Protein AF-A0A7L2IN18-F1 (afdb_monomer_lite)

pLDDT: mean 90.29, std 9.41, range [54.62, 97.56]

Structure (mmCIF, N/CA/C/O backbone):
data_AF-A0A7L2IN18-F1
#
_entry.id   AF-A0A7L2IN18-F1
#
loop_
_atom_site.group_PDB
_atom_site.id
_atom_site.type_symbol
_atom_site.label_atom_id
_atom_site.label_alt_id
_atom_site.label_comp_id
_atom_site.label_asym_id
_atom_site.label_entity_id
_atom_site.label_seq_id
_atom_site.pdbx_PDB_ins_code
_atom_site.Cartn_x
_atom_site.Cartn_y
_atom_site.Cartn_z
_atom_site.occupancy
_atom_site.B_iso_or_equiv
_atom_site.auth_seq_id
_atom_site.auth_comp_id
_atom_site.auth_asym_id
_atom_site.auth_atom_id
_atom_site.pdbx_PDB_model_num
ATOM 1 N N . LEU A 1 1 ? -22.627 -3.894 15.722 1.00 82.69 1 LEU A N 1
ATOM 2 C CA . LEU A 1 1 ? -21.963 -2.582 15.576 1.00 82.69 1 LEU A CA 1
ATOM 3 C C . LEU A 1 1 ? -21.043 -2.279 16.757 1.00 82.69 1 LEU A C 1
ATOM 5 O O . LEU A 1 1 ? -19.854 -2.133 16.535 1.00 82.69 1 LEU A O 1
ATOM 9 N N . GLU A 1 2 ? -21.523 -2.276 18.004 1.00 92.56 2 GLU A N 1
ATOM 10 C CA . GLU A 1 2 ? -20.636 -2.068 19.171 1.00 92.56 2 GLU A CA 1
ATOM 11 C C . GLU A 1 2 ? -19.627 -3.202 19.393 1.00 92.56 2 GLU A C 1
ATOM 13 O O . GLU A 1 2 ? -18.457 -2.952 19.662 1.00 92.56 2 GLU A O 1
ATOM 18 N N . PHE A 1 3 ? -20.052 -4.453 19.198 1.00 93.88 3 PHE A N 1
ATOM 19 C CA . PHE A 1 3 ? -19.149 -5.604 19.257 1.00 93.88 3 PHE A CA 1
ATOM 20 C C . PHE A 1 3 ? -18.044 -5.529 18.192 1.00 93.88 3 PHE A C 1
ATOM 22 O O . PHE A 1 3 ? -16.869 -5.646 18.516 1.00 93.88 3 PHE A O 1
ATOM 29 N N . SER A 1 4 ? -18.407 -5.255 16.933 1.00 94.50 4 SER A N 1
ATOM 30 C CA . SER A 1 4 ? -17.435 -5.070 15.848 1.00 94.50 4 SER A CA 1
ATOM 31 C C . SER A 1 4 ? -16.501 -3.891 16.122 1.00 94.50 4 SER A C 1
ATOM 33 O O . SER A 1 4 ? -15.308 -4.002 15.880 1.00 94.50 4 SER A O 1
ATOM 35 N N . ARG A 1 5 ? -17.012 -2.795 16.700 1.00 95.44 5 ARG A N 1
ATOM 36 C CA . ARG A 1 5 ? -16.190 -1.652 17.116 1.00 95.44 5 ARG A CA 1
ATOM 37 C C . ARG A 1 5 ? -15.148 -2.054 18.159 1.00 95.44 5 ARG A C 1
ATOM 39 O O . ARG A 1 5 ? -13.989 -1.683 18.031 1.00 95.44 5 ARG A O 1
ATOM 46 N N . ALA A 1 6 ? -15.542 -2.833 19.166 1.00 96.62 6 ALA A N 1
ATOM 47 C CA . ALA A 1 6 ? -14.618 -3.329 20.183 1.00 96.62 6 ALA A CA 1
ATOM 48 C C . ALA A 1 6 ? -13.543 -4.259 19.591 1.00 96.62 6 ALA A C 1
ATOM 50 O O . ALA A 1 6 ? -12.382 -4.161 19.972 1.00 96.62 6 ALA A O 1
ATOM 51 N N . LEU A 1 7 ? -13.898 -5.115 18.626 1.00 96.31 7 LEU A N 1
ATOM 52 C CA . LEU A 1 7 ? -12.916 -5.948 17.922 1.00 96.31 7 LEU A CA 1
ATOM 53 C C . LEU A 1 7 ? -11.919 -5.107 17.115 1.00 96.31 7 LEU A C 1
ATOM 55 O O . LEU A 1 7 ? -10.722 -5.363 17.184 1.00 96.31 7 LEU A O 1
ATOM 59 N N . 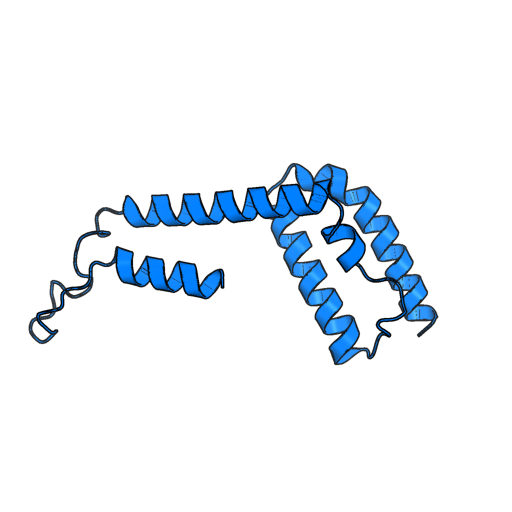VAL A 1 8 ? -12.387 -4.076 16.406 1.00 96.75 8 VAL A N 1
ATOM 60 C CA . VAL A 1 8 ? -11.503 -3.161 15.664 1.00 96.75 8 VAL A CA 1
ATOM 61 C C . VAL A 1 8 ? -10.573 -2.396 16.607 1.00 96.75 8 VAL A C 1
ATOM 63 O O . VAL A 1 8 ? -9.401 -2.234 16.294 1.00 96.75 8 VAL A O 1
ATOM 66 N N . MET A 1 9 ? -11.040 -1.998 17.793 1.00 96.50 9 MET A N 1
ATOM 67 C CA . MET A 1 9 ? -10.170 -1.398 18.813 1.00 96.50 9 MET A CA 1
ATOM 68 C C . MET A 1 9 ? -9.026 -2.331 19.237 1.00 96.50 9 MET A C 1
ATOM 70 O O . MET A 1 9 ? -7.889 -1.882 19.334 1.00 96.50 9 MET A O 1
ATOM 74 N N . LEU A 1 10 ? -9.294 -3.629 19.418 1.00 97.56 10 LEU A N 1
ATOM 75 C CA . LEU A 1 10 ? -8.244 -4.610 19.728 1.00 97.56 10 LEU A CA 1
ATOM 76 C C . LEU A 1 10 ? -7.247 -4.771 18.572 1.00 97.56 10 LEU A C 1
ATOM 78 O O . LEU A 1 10 ? -6.047 -4.910 18.803 1.00 97.56 10 LEU A O 1
ATOM 82 N N . ILE A 1 11 ? -7.733 -4.736 17.328 1.00 96.88 11 ILE A N 1
ATOM 83 C CA . ILE A 1 11 ? -6.874 -4.768 16.138 1.00 96.88 11 ILE A CA 1
ATOM 84 C C . ILE A 1 1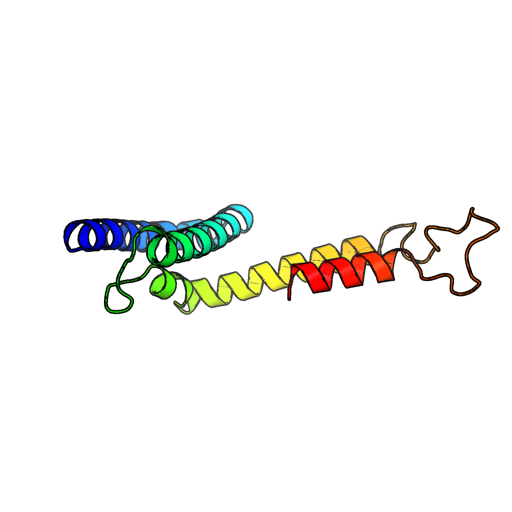1 ? -5.982 -3.523 16.102 1.00 96.88 11 ILE A C 1
ATOM 86 O O . ILE A 1 11 ? -4.781 -3.656 15.899 1.00 96.88 11 ILE A O 1
ATOM 90 N N . LEU A 1 12 ? -6.531 -2.334 16.359 1.00 96.81 12 LEU A N 1
ATOM 91 C CA . LEU A 1 12 ? -5.770 -1.083 16.411 1.00 96.81 12 LEU A CA 1
ATOM 92 C C . LEU A 1 12 ? -4.651 -1.130 17.457 1.00 96.81 12 LEU A C 1
ATOM 94 O O . LEU A 1 12 ? -3.516 -0.774 17.150 1.00 96.81 12 LEU A O 1
ATOM 98 N N . GLU A 1 13 ? -4.947 -1.613 18.665 1.00 97.00 13 GLU A N 1
ATOM 99 C CA . GLU A 1 13 ? -3.940 -1.794 19.719 1.00 97.00 13 GLU A CA 1
ATOM 100 C C . GLU A 1 13 ? -2.833 -2.761 19.283 1.00 97.00 13 GLU A C 1
ATOM 102 O O . GLU A 1 13 ? -1.646 -2.498 19.490 1.00 97.00 13 GLU A O 1
ATOM 107 N N . LYS A 1 14 ? -3.214 -3.868 18.637 1.00 97.00 14 LYS A N 1
ATOM 108 C CA . LYS A 1 14 ? -2.266 -4.866 18.144 1.00 97.00 14 LYS A CA 1
ATOM 109 C C . LYS A 1 14 ? -1.386 -4.314 17.019 1.00 97.00 14 LYS A C 1
ATOM 111 O O . LYS A 1 14 ? -0.169 -4.474 17.076 1.00 97.00 14 LYS A O 1
ATOM 116 N N . LEU A 1 15 ? -1.977 -3.622 16.046 1.00 96.62 15 LEU A N 1
ATOM 117 C CA . LEU A 1 15 ? -1.258 -2.978 14.945 1.00 96.62 15 LEU A CA 1
ATOM 118 C C . LEU A 1 15 ? -0.270 -1.927 15.458 1.00 96.62 15 LEU A C 1
ATOM 120 O O . LEU A 1 15 ? 0.885 -1.926 15.040 1.00 96.62 15 LEU A O 1
ATOM 124 N N . ALA A 1 16 ? -0.691 -1.079 16.400 1.00 95.19 16 ALA A N 1
ATOM 125 C CA . ALA A 1 16 ? 0.172 -0.061 16.993 1.00 95.19 16 ALA A CA 1
ATOM 126 C C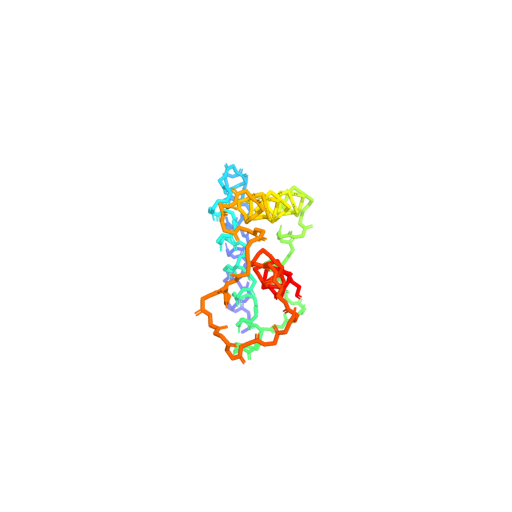 . ALA A 1 16 ? 1.390 -0.669 17.712 1.00 95.19 16 ALA A C 1
ATOM 128 O O . ALA A 1 16 ? 2.482 -0.104 17.669 1.00 95.19 16 ALA A O 1
ATOM 129 N N . ALA A 1 17 ? 1.223 -1.833 18.350 1.00 95.88 17 ALA A N 1
ATOM 130 C CA . ALA A 1 17 ? 2.319 -2.546 19.002 1.00 95.88 17 ALA A CA 1
ATOM 131 C C . ALA A 1 17 ? 3.278 -3.220 18.004 1.00 95.88 17 ALA A C 1
ATOM 133 O O . ALA A 1 17 ? 4.486 -3.249 18.243 1.00 95.88 17 ALA A O 1
ATOM 134 N N . ASP A 1 18 ? 2.756 -3.756 16.899 1.00 95.06 18 ASP A N 1
ATOM 135 C CA . ASP A 1 18 ? 3.539 -4.558 15.953 1.00 95.06 18 ASP A CA 1
ATOM 136 C C . ASP A 1 18 ? 4.266 -3.705 14.901 1.00 95.06 18 ASP A C 1
ATOM 138 O O . ASP A 1 18 ? 5.381 -4.046 14.495 1.00 95.06 18 ASP A O 1
ATOM 142 N N . ILE A 1 19 ? 3.683 -2.575 14.479 1.00 94.94 19 ILE A N 1
ATOM 143 C CA . ILE A 1 19 ? 4.239 -1.729 13.412 1.00 94.94 19 ILE A CA 1
ATOM 144 C C . ILE A 1 19 ? 5.691 -1.332 13.637 1.00 94.94 19 ILE A C 1
ATOM 146 O O . ILE A 1 19 ? 6.471 -1.528 12.706 1.00 94.94 19 ILE A O 1
ATOM 150 N N . PRO A 1 20 ? 6.114 -0.847 14.820 1.00 94.44 20 PRO A N 1
ATOM 151 C CA . PRO A 1 20 ? 7.507 -0.473 15.037 1.00 94.44 20 PRO A CA 1
ATOM 152 C C . PRO A 1 20 ? 8.498 -1.581 14.658 1.00 94.44 20 PRO A C 1
ATOM 154 O O . PRO A 1 20 ? 9.569 -1.280 14.144 1.00 94.44 20 PRO A O 1
ATOM 157 N N . CYS A 1 21 ? 8.138 -2.854 14.853 1.00 94.31 21 CYS A N 1
ATOM 158 C CA . CYS A 1 21 ? 8.959 -3.993 14.449 1.00 94.31 21 CYS A CA 1
ATOM 159 C C . CYS A 1 21 ? 8.831 -4.315 12.953 1.00 94.31 21 CYS A C 1
ATOM 161 O O . CYS A 1 21 ? 9.824 -4.662 12.315 1.00 94.31 21 CYS A O 1
ATOM 163 N N . LEU A 1 22 ? 7.632 -4.184 12.385 1.00 94.81 22 LEU A N 1
ATOM 164 C CA . LEU A 1 22 ? 7.366 -4.481 10.975 1.00 94.81 22 LEU A CA 1
ATOM 165 C C . LEU A 1 22 ? 8.009 -3.471 10.021 1.00 94.81 22 LEU A C 1
ATOM 167 O O . LEU A 1 22 ? 8.369 -3.842 8.910 1.00 94.81 22 LEU A O 1
ATOM 171 N N . LEU A 1 23 ? 8.250 -2.227 10.455 1.00 93.94 23 LEU A N 1
ATOM 172 C CA . LEU A 1 23 ? 8.922 -1.214 9.629 1.00 93.94 23 LEU A CA 1
ATOM 173 C C . LEU A 1 23 ? 10.324 -1.652 9.156 1.00 93.94 23 LEU A C 1
ATOM 175 O O . LEU A 1 23 ? 10.835 -1.089 8.188 1.00 93.94 23 LEU A O 1
ATOM 179 N N . TYR A 1 24 ? 10.957 -2.643 9.788 1.00 93.69 24 TYR A N 1
ATOM 180 C CA . TYR A 1 24 ?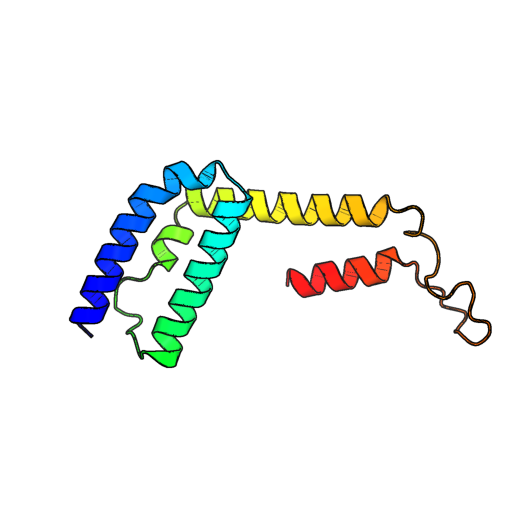 12.290 -3.125 9.409 1.00 93.69 24 TYR A CA 1
ATOM 181 C C . TYR A 1 24 ? 12.294 -4.227 8.338 1.00 93.69 24 TYR A C 1
ATOM 183 O O . TYR A 1 24 ? 13.356 -4.508 7.785 1.00 93.69 24 TYR A O 1
ATOM 191 N N . ASP A 1 25 ? 11.142 -4.816 8.012 1.00 96.44 25 ASP A N 1
ATOM 192 C CA . ASP A 1 25 ? 11.011 -5.862 6.995 1.00 96.44 25 ASP A CA 1
ATOM 193 C C . ASP A 1 25 ? 10.083 -5.384 5.875 1.00 96.44 25 ASP A C 1
ATOM 195 O O . ASP A 1 25 ? 8.870 -5.295 6.051 1.00 96.44 25 ASP A O 1
ATOM 199 N N . ASP A 1 26 ? 10.660 -5.078 4.709 1.00 96.12 26 ASP A N 1
ATOM 200 C CA . ASP A 1 26 ? 9.909 -4.545 3.567 1.00 96.12 26 ASP A CA 1
ATOM 201 C C . ASP A 1 26 ? 8.789 -5.494 3.106 1.00 96.12 26 ASP A C 1
ATOM 203 O O . ASP A 1 26 ? 7.721 -5.034 2.713 1.00 96.12 26 ASP A O 1
ATOM 207 N N . THR A 1 27 ? 9.014 -6.812 3.158 1.00 95.00 27 THR A N 1
ATOM 208 C CA . THR A 1 27 ? 8.051 -7.797 2.638 1.00 95.00 27 THR A CA 1
ATOM 209 C C . THR A 1 27 ? 6.874 -7.934 3.592 1.00 95.00 27 THR A C 1
ATOM 211 O O . THR A 1 27 ? 5.720 -7.853 3.173 1.00 95.00 27 THR A O 1
ATOM 214 N N . LEU A 1 28 ? 7.156 -8.090 4.889 1.00 96.38 28 LEU A N 1
ATOM 215 C CA . LEU A 1 28 ? 6.108 -8.159 5.907 1.00 96.38 28 LEU A CA 1
ATOM 216 C C . LEU A 1 28 ? 5.326 -6.849 6.005 1.00 96.38 28 LEU A C 1
ATOM 218 O O . LEU A 1 28 ? 4.109 -6.881 6.175 1.00 96.38 28 LEU A O 1
ATOM 222 N N . PHE A 1 29 ? 6.003 -5.707 5.872 1.00 97.06 29 PHE A N 1
ATOM 223 C CA . PHE A 1 29 ? 5.352 -4.405 5.881 1.00 97.06 29 PHE A CA 1
ATOM 224 C C . PHE A 1 29 ? 4.384 -4.236 4.703 1.00 97.06 29 PHE A C 1
ATOM 226 O O . PHE A 1 29 ? 3.245 -3.832 4.918 1.00 97.06 29 PHE A O 1
ATOM 233 N N . CYS A 1 30 ? 4.789 -4.594 3.480 1.00 96.62 30 CYS A N 1
ATOM 234 C CA . CYS A 1 30 ? 3.889 -4.554 2.323 1.00 96.62 30 CYS A CA 1
ATOM 235 C C . CYS A 1 30 ? 2.676 -5.469 2.501 1.00 96.62 30 CYS A C 1
ATOM 237 O O . CYS A 1 30 ? 1.552 -5.026 2.293 1.00 96.62 30 CYS A O 1
ATOM 239 N N . HIS A 1 31 ? 2.883 -6.705 2.966 1.00 96.75 31 HIS A N 1
ATOM 240 C CA . HIS A 1 31 ? 1.767 -7.605 3.252 1.00 96.75 31 HIS A CA 1
ATOM 241 C C . HIS A 1 31 ? 0.812 -7.033 4.301 1.00 96.75 31 HIS A C 1
ATOM 243 O O . HIS A 1 31 ? -0.398 -7.141 4.141 1.00 96.75 31 HIS A O 1
ATOM 249 N N . LEU A 1 32 ? 1.328 -6.388 5.352 1.00 96.25 32 LEU A N 1
ATOM 250 C CA . LEU A 1 32 ? 0.483 -5.721 6.339 1.00 96.25 32 LEU A CA 1
ATOM 251 C C . LEU A 1 32 ? -0.373 -4.622 5.699 1.00 96.25 32 LEU A C 1
ATOM 253 O O . LEU A 1 32 ? -1.567 -4.548 5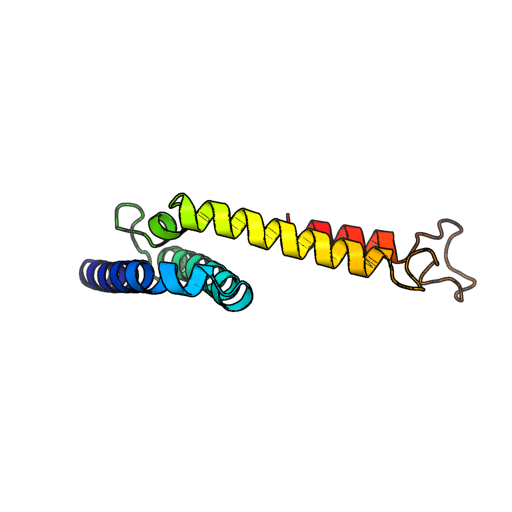.974 1.00 96.25 32 LEU A O 1
ATOM 257 N N . VAL A 1 33 ? 0.237 -3.762 4.879 1.00 97.12 33 VAL A N 1
ATOM 258 C CA . VAL A 1 33 ? -0.469 -2.677 4.186 1.00 97.12 33 VAL A CA 1
ATOM 259 C C . VAL A 1 33 ? -1.598 -3.245 3.327 1.00 97.12 33 VAL A C 1
ATOM 261 O O . VAL A 1 33 ? -2.738 -2.803 3.473 1.00 97.12 33 VAL A O 1
ATOM 264 N N . ASP A 1 34 ? -1.310 -4.254 2.502 1.00 96.62 34 ASP A N 1
ATOM 265 C CA . ASP A 1 34 ? -2.308 -4.912 1.653 1.00 96.62 34 ASP A CA 1
ATOM 266 C C . ASP A 1 34 ? -3.459 -5.486 2.486 1.00 96.62 34 ASP A C 1
ATOM 268 O O . ASP A 1 34 ? -4.627 -5.183 2.233 1.00 96.62 34 ASP A O 1
ATOM 272 N N . GLU A 1 35 ? -3.143 -6.262 3.523 1.00 97.38 35 GLU A N 1
ATOM 273 C CA . GLU A 1 35 ? -4.146 -6.889 4.384 1.00 97.38 35 GLU A CA 1
ATOM 274 C C . GLU A 1 35 ? -5.008 -5.854 5.115 1.00 97.38 35 GLU A C 1
ATOM 276 O O . GLU A 1 35 ? -6.221 -6.030 5.204 1.00 97.38 35 GLU A O 1
ATOM 281 N N . VAL A 1 36 ? -4.437 -4.739 5.586 1.00 96.88 36 VAL A N 1
ATOM 282 C CA . VAL A 1 36 ? -5.209 -3.664 6.234 1.00 96.88 36 VAL A CA 1
ATOM 283 C C . VAL A 1 36 ? -6.147 -2.976 5.238 1.00 96.88 36 VAL A C 1
ATOM 285 O O . VAL A 1 36 ? -7.307 -2.727 5.571 1.00 96.88 36 VAL A O 1
ATOM 288 N N . LEU A 1 37 ? -5.690 -2.699 4.013 1.00 96.94 37 LEU A N 1
ATOM 289 C CA . LEU A 1 37 ? -6.526 -2.092 2.970 1.00 96.94 37 LEU A CA 1
ATOM 290 C C . LEU A 1 37 ? -7.668 -3.028 2.542 1.00 96.94 37 LEU A C 1
ATOM 292 O O . LEU A 1 37 ? -8.812 -2.587 2.379 1.00 96.94 37 LEU A O 1
ATOM 296 N N . LEU A 1 38 ? -7.376 -4.323 2.382 1.00 97.19 38 LEU A N 1
ATOM 297 C CA . LEU A 1 38 ? -8.366 -5.348 2.049 1.00 97.19 38 LEU A CA 1
ATOM 298 C C . LEU A 1 38 ? -9.379 -5.533 3.181 1.00 97.19 38 LEU A C 1
ATOM 300 O O . LEU A 1 38 ? -10.585 -5.527 2.916 1.00 97.19 38 LEU A O 1
ATOM 304 N N . PHE A 1 39 ? -8.898 -5.628 4.422 1.00 96.69 39 PHE A N 1
ATOM 305 C CA . PHE A 1 39 ? -9.722 -5.742 5.621 1.00 96.69 39 PHE A CA 1
ATOM 306 C C . PHE A 1 39 ? -10.669 -4.553 5.762 1.00 96.69 39 PHE A C 1
ATOM 308 O O . PHE A 1 39 ? -11.869 -4.753 5.931 1.00 96.69 39 PHE A O 1
ATOM 315 N N . GLU A 1 40 ? -10.172 -3.317 5.645 1.00 95.38 40 GLU A N 1
ATOM 316 C CA . GLU A 1 40 ? -11.016 -2.120 5.730 1.00 95.38 40 GLU A CA 1
ATOM 317 C C . GLU A 1 40 ? -12.094 -2.141 4.642 1.00 95.38 40 GLU A C 1
ATOM 319 O O . GLU A 1 40 ? -13.278 -1.946 4.929 1.00 95.38 40 GLU A O 1
ATOM 324 N N . ARG A 1 41 ? -11.723 -2.458 3.394 1.00 95.69 41 ARG A N 1
ATOM 325 C CA . ARG A 1 41 ? -12.686 -2.563 2.292 1.00 95.69 41 ARG A CA 1
ATOM 326 C C . ARG A 1 41 ? -13.782 -3.585 2.593 1.00 95.69 41 ARG A C 1
ATOM 328 O O . ARG A 1 41 ? -14.958 -3.278 2.393 1.00 95.69 41 ARG A O 1
ATOM 335 N N . GLU A 1 42 ? -13.430 -4.783 3.052 1.00 96.88 42 GLU A N 1
ATOM 336 C CA . GLU A 1 42 ? -14.394 -5.833 3.406 1.00 96.88 42 GLU A CA 1
ATOM 337 C C . GLU A 1 42 ? -15.270 -5.426 4.601 1.00 96.88 42 GLU A C 1
ATOM 339 O O . GLU A 1 42 ? -16.495 -5.571 4.561 1.00 96.88 42 GLU A O 1
ATOM 344 N N . LEU A 1 43 ? -14.669 -4.821 5.626 1.00 95.75 43 LEU A N 1
ATOM 345 C CA . LEU A 1 43 ? -15.348 -4.370 6.835 1.00 95.75 43 LEU A CA 1
ATOM 346 C C . LEU A 1 43 ? -16.479 -3.374 6.523 1.00 95.75 43 LEU A C 1
ATOM 348 O O . LEU A 1 43 ? -17.587 -3.506 7.053 1.00 95.75 43 LEU A O 1
ATOM 352 N N . TYR A 1 44 ? -16.249 -2.414 5.623 1.00 95.19 44 TYR A N 1
ATOM 353 C CA . TYR A 1 44 ? -17.303 -1.489 5.193 1.00 95.19 44 TYR A CA 1
ATOM 354 C C . TYR A 1 44 ? -18.280 -2.119 4.199 1.00 95.19 44 TYR A C 1
ATOM 356 O O . TYR A 1 44 ? -19.493 -1.987 4.367 1.00 95.19 44 TYR A O 1
ATOM 364 N N . SER A 1 45 ? -17.773 -2.787 3.159 1.00 95.31 45 SER A N 1
ATOM 365 C CA . SER A 1 45 ? -18.601 -3.220 2.023 1.00 95.31 45 SER A CA 1
ATOM 366 C C . SER A 1 45 ? -19.457 -4.452 2.311 1.00 95.31 45 SER A C 1
ATOM 368 O O . SER A 1 45 ? -20.585 -4.531 1.828 1.00 95.31 45 SER A O 1
ATOM 370 N N . VAL A 1 46 ? -18.949 -5.395 3.106 1.00 95.81 46 VAL A N 1
ATOM 371 C CA . VAL A 1 46 ? -19.623 -6.666 3.410 1.00 95.81 46 VAL A CA 1
ATOM 372 C C . VAL A 1 46 ? -20.308 -6.609 4.771 1.00 95.81 46 VAL A C 1
ATOM 374 O O . VAL A 1 46 ? -21.429 -7.095 4.924 1.00 95.81 46 VAL A O 1
ATOM 377 N N . HIS A 1 47 ? -19.660 -5.995 5.764 1.00 93.62 47 HIS A N 1
ATOM 378 C CA . HIS A 1 47 ? -20.139 -6.020 7.149 1.00 93.62 47 HIS A CA 1
ATOM 379 C C . HIS A 1 47 ? -20.865 -4.745 7.596 1.00 93.62 47 HIS A C 1
ATOM 381 O O . HIS A 1 47 ? -21.363 -4.697 8.724 1.00 93.62 47 HIS A O 1
ATOM 387 N N . GLY A 1 48 ? -20.972 -3.732 6.727 1.00 92.88 48 GLY A N 1
ATOM 388 C CA . GLY A 1 48 ? -21.731 -2.510 7.002 1.00 92.88 48 GLY A CA 1
ATOM 389 C C . GLY A 1 48 ? -21.198 -1.726 8.202 1.00 92.88 48 GLY A C 1
ATOM 390 O O . GLY A 1 48 ? -21.975 -1.123 8.947 1.00 92.88 48 GLY A O 1
ATOM 391 N N . TYR A 1 49 ? -19.884 -1.781 8.435 1.00 95.62 49 TYR A N 1
ATOM 392 C CA . TYR A 1 49 ? -19.243 -0.992 9.478 1.00 95.62 49 TYR A CA 1
ATOM 393 C C . TYR A 1 49 ? -19.425 0.508 9.206 1.00 95.62 49 TYR A C 1
ATOM 395 O O . TYR A 1 49 ? -19.567 0.937 8.062 1.00 95.62 49 TYR A O 1
ATOM 403 N N . LEU A 1 50 ? -19.495 1.319 10.260 1.00 93.62 50 LEU A N 1
ATOM 404 C CA . LEU A 1 50 ? -19.812 2.740 10.124 1.00 93.62 50 LEU A CA 1
ATOM 405 C C . LEU A 1 50 ? -18.533 3.556 9.969 1.00 93.62 50 LEU A C 1
ATOM 407 O O . LEU A 1 50 ? -17.616 3.414 10.769 1.00 93.62 50 LEU A O 1
ATOM 411 N N . SER A 1 51 ? -18.500 4.478 9.006 1.00 91.19 51 SER A N 1
ATOM 412 C CA . SER A 1 51 ? -17.361 5.388 8.794 1.00 91.19 51 SER A CA 1
ATOM 413 C C . SER A 1 51 ? -17.120 6.365 9.951 1.00 91.19 51 SER A C 1
ATOM 415 O O . SER A 1 51 ? -16.073 6.997 10.020 1.00 91.19 51 SER A O 1
ATOM 417 N N . SER A 1 52 ? -18.081 6.498 10.870 1.00 92.44 52 SER A N 1
ATOM 418 C CA . SER A 1 52 ? -17.931 7.264 12.109 1.00 92.44 52 SER A CA 1
ATOM 419 C C . SER A 1 52 ? -17.193 6.503 13.215 1.00 92.44 52 SER A C 1
ATOM 421 O O . SER A 1 52 ? -16.909 7.083 14.264 1.00 92.44 52 SER A O 1
ATOM 423 N N . PHE A 1 53 ? -16.922 5.208 13.032 1.00 94.25 53 PHE A N 1
ATOM 424 C CA . PHE A 1 53 ? -16.205 4.384 13.999 1.00 94.25 53 PHE A CA 1
ATOM 425 C C . PHE A 1 53 ? -14.695 4.358 13.716 1.00 94.25 53 PHE A C 1
ATOM 427 O O . PHE A 1 53 ? -14.270 4.709 12.617 1.00 94.25 53 PHE A O 1
ATOM 434 N N . PRO A 1 54 ? -13.868 3.953 14.702 1.00 93.75 54 PRO A N 1
ATOM 435 C CA . PRO A 1 54 ? -12.427 3.819 14.513 1.00 93.75 54 PRO A CA 1
ATOM 436 C C . PRO A 1 54 ? -12.091 2.889 13.347 1.00 93.75 54 PRO A C 1
ATOM 438 O O . PRO A 1 54 ? -12.747 1.860 13.176 1.00 93.75 54 PRO A O 1
ATOM 441 N N . SER A 1 55 ? -11.054 3.258 12.599 1.00 93.56 55 SER A N 1
ATOM 442 C CA . SER A 1 55 ? -10.594 2.605 11.373 1.00 93.56 55 SER A CA 1
ATOM 443 C C . SER A 1 55 ? -9.089 2.369 11.447 1.00 93.56 55 SER A C 1
ATOM 445 O O . SER A 1 55 ? -8.341 3.221 11.936 1.00 93.56 55 SER A O 1
ATOM 447 N N . CYS A 1 56 ? -8.642 1.238 10.908 1.00 94.25 56 CYS A N 1
ATOM 448 C CA . CYS A 1 56 ? -7.233 0.871 10.792 1.00 94.25 56 CYS A CA 1
ATOM 449 C C . CYS A 1 56 ? -6.465 1.799 9.840 1.00 94.25 56 CYS A C 1
ATOM 451 O O . CYS A 1 56 ? -5.243 1.890 9.936 1.00 94.25 56 CYS A O 1
ATOM 453 N N . MET A 1 57 ? -7.158 2.563 8.984 1.00 93.50 57 MET A N 1
ATOM 454 C CA . MET A 1 57 ? -6.531 3.546 8.093 1.00 93.50 57 MET A CA 1
ATOM 455 C C . MET A 1 57 ? -5.771 4.642 8.840 1.00 93.50 57 MET A C 1
ATOM 457 O O . MET A 1 57 ? -4.808 5.185 8.295 1.00 93.50 57 MET A O 1
ATOM 461 N N . HIS A 1 58 ? -6.168 4.963 10.079 1.00 90.94 58 HIS A N 1
ATOM 462 C CA . HIS A 1 58 ? -5.452 5.943 10.898 1.00 90.94 58 HIS A CA 1
ATOM 463 C C . HIS A 1 58 ? -3.992 5.531 11.092 1.00 90.94 58 HIS A C 1
ATOM 465 O O . HIS A 1 58 ? -3.096 6.351 10.937 1.00 90.94 58 HIS A O 1
ATOM 471 N N . ILE A 1 59 ? -3.767 4.247 11.365 1.00 93.00 59 ILE A N 1
ATOM 472 C CA . ILE A 1 59 ? -2.448 3.683 11.631 1.00 93.00 59 ILE A CA 1
ATOM 473 C C . ILE A 1 59 ? -1.540 3.786 10.396 1.00 93.00 59 ILE A C 1
ATOM 475 O O . ILE A 1 59 ? -0.396 4.221 10.501 1.00 93.00 59 ILE A O 1
ATOM 479 N N . LEU A 1 60 ? -2.059 3.453 9.207 1.00 94.12 60 LEU A N 1
ATOM 480 C CA . LEU A 1 60 ? -1.291 3.570 7.959 1.00 94.12 60 LEU A CA 1
ATOM 481 C C . LEU A 1 60 ? -0.979 5.024 7.581 1.00 94.12 60 LEU A C 1
ATOM 483 O O . LEU A 1 60 ? -0.026 5.279 6.846 1.00 94.12 60 LEU A O 1
ATOM 487 N N . SER A 1 61 ? -1.783 5.962 8.081 1.00 94.06 61 SER A N 1
ATOM 488 C CA . SER A 1 61 ? -1.646 7.398 7.832 1.00 94.06 61 SER A CA 1
ATOM 489 C C . SER A 1 61 ? -0.704 8.094 8.820 1.00 94.06 61 SER A C 1
ATOM 491 O O . SER A 1 61 ? -0.425 9.283 8.657 1.00 94.06 61 SER A O 1
ATOM 493 N N . GLU A 1 62 ? -0.209 7.390 9.842 1.00 94.81 62 GLU A N 1
ATOM 494 C CA . GLU A 1 62 ? 0.800 7.931 10.752 1.00 94.81 62 GLU A CA 1
ATOM 495 C C . GLU A 1 62 ? 2.109 8.196 10.006 1.00 94.81 62 GLU A C 1
ATOM 497 O O . GLU A 1 62 ? 2.515 7.424 9.139 1.00 94.81 62 GLU A O 1
ATOM 502 N N . GLU A 1 63 ? 2.794 9.286 10.356 1.00 95.25 63 GLU A N 1
ATOM 503 C CA . GLU A 1 63 ? 3.939 9.795 9.593 1.00 95.25 63 GLU A CA 1
ATOM 504 C C . GLU A 1 63 ? 5.025 8.737 9.356 1.00 95.25 63 GLU A C 1
ATOM 506 O O . GLU A 1 63 ? 5.463 8.547 8.223 1.00 95.25 63 GLU A O 1
ATOM 511 N N . SER A 1 64 ? 5.438 8.011 10.397 1.00 93.31 64 SER A N 1
ATOM 512 C CA . SER A 1 64 ? 6.481 6.983 10.297 1.00 93.31 64 SER A CA 1
ATOM 513 C C . SER A 1 64 ? 6.072 5.830 9.378 1.00 93.31 64 SER A C 1
ATOM 515 O O . SER A 1 64 ? 6.869 5.392 8.546 1.00 93.31 64 SER A O 1
ATOM 517 N N . CYS A 1 65 ? 4.826 5.368 9.501 1.00 95.44 65 CYS A N 1
ATOM 518 C CA . CYS A 1 65 ? 4.269 4.295 8.692 1.00 95.44 65 CYS A CA 1
ATOM 519 C C . CYS A 1 65 ? 4.126 4.734 7.232 1.00 95.44 65 CYS A C 1
ATOM 521 O O . CYS A 1 65 ? 4.614 4.057 6.327 1.00 95.44 65 CYS A O 1
ATOM 523 N N . PHE A 1 66 ? 3.540 5.906 6.996 1.00 96.25 66 PHE A N 1
ATOM 524 C CA . PHE A 1 66 ? 3.297 6.413 5.654 1.00 96.25 66 PHE A CA 1
ATOM 525 C C . PHE A 1 66 ? 4.599 6.743 4.913 1.00 96.25 66 PHE A C 1
ATOM 527 O O . PHE A 1 66 ? 4.773 6.362 3.757 1.00 96.25 66 PHE A O 1
ATOM 534 N N . GLN A 1 67 ? 5.570 7.377 5.580 1.00 96.50 67 GLN A N 1
ATOM 535 C CA . GLN A 1 67 ? 6.891 7.627 4.990 1.00 96.50 67 GLN A CA 1
ATOM 536 C C . GLN A 1 67 ? 7.620 6.326 4.648 1.00 96.50 67 GLN A C 1
ATOM 538 O O . GLN A 1 67 ? 8.270 6.225 3.599 1.00 96.50 67 GLN A O 1
ATOM 543 N N . ARG A 1 68 ? 7.503 5.308 5.509 1.00 96.75 68 ARG A N 1
ATOM 544 C CA . ARG A 1 68 ? 8.073 3.993 5.225 1.00 96.75 68 ARG A CA 1
ATOM 545 C C . ARG A 1 68 ? 7.402 3.349 4.020 1.00 96.75 68 ARG A C 1
ATOM 547 O O . ARG A 1 68 ? 8.119 2.862 3.149 1.00 96.75 68 ARG A O 1
ATOM 554 N N . TRP A 1 69 ? 6.078 3.421 3.929 1.00 97.25 69 TRP A N 1
ATOM 555 C CA . TRP A 1 69 ? 5.326 2.916 2.786 1.00 97.25 69 TRP A CA 1
ATOM 556 C C . TRP A 1 69 ? 5.763 3.567 1.477 1.00 97.25 69 TRP A C 1
ATOM 558 O O . TRP A 1 69 ? 6.195 2.857 0.571 1.00 97.25 69 TRP A O 1
ATOM 568 N N . LEU A 1 70 ? 5.810 4.900 1.413 1.00 96.75 70 LEU A N 1
ATOM 569 C CA . LEU A 1 70 ? 6.314 5.621 0.237 1.00 96.75 70 LEU A CA 1
ATOM 570 C C . LEU A 1 70 ? 7.737 5.197 -0.149 1.00 96.75 70 LEU A C 1
ATOM 572 O O . LEU A 1 70 ? 8.068 5.074 -1.330 1.00 96.75 70 LEU A O 1
ATOM 576 N N . THR A 1 71 ? 8.592 4.975 0.850 1.00 96.94 71 THR A N 1
ATOM 577 C CA . THR A 1 71 ? 9.975 4.543 0.630 1.00 96.94 71 THR A CA 1
ATOM 578 C C . THR A 1 71 ? 10.036 3.147 0.013 1.00 96.94 71 THR A C 1
ATOM 580 O O . THR A 1 71 ? 10.805 2.934 -0.926 1.00 96.94 71 THR A O 1
ATOM 583 N N . VAL A 1 72 ? 9.245 2.203 0.527 1.00 96.94 72 VAL A N 1
ATOM 584 C CA . VAL A 1 72 ? 9.220 0.815 0.047 1.00 96.94 72 VAL A CA 1
ATOM 585 C C . VAL A 1 72 ? 8.608 0.729 -1.353 1.00 96.94 72 VAL A C 1
ATOM 587 O O . VAL A 1 72 ? 9.223 0.124 -2.229 1.00 96.94 72 VAL A O 1
ATOM 590 N N . GLU A 1 73 ? 7.496 1.422 -1.609 1.00 95.25 73 GLU A N 1
ATOM 591 C CA . GLU A 1 73 ? 6.878 1.505 -2.944 1.00 95.25 73 GLU A CA 1
ATOM 592 C C . GLU A 1 73 ? 7.867 2.018 -3.987 1.00 95.25 73 GLU A C 1
ATOM 594 O O . GLU A 1 73 ? 8.124 1.382 -5.012 1.00 95.25 73 GLU A O 1
ATOM 599 N N . LYS A 1 74 ? 8.519 3.149 -3.690 1.00 95.50 74 LYS A N 1
ATOM 600 C CA . LYS A 1 74 ? 9.522 3.725 -4.586 1.00 95.50 74 LYS A CA 1
ATOM 601 C C . LYS A 1 74 ? 10.690 2.768 -4.810 1.00 95.50 74 LYS A C 1
ATOM 603 O O . LYS A 1 74 ? 11.168 2.648 -5.937 1.00 95.50 74 LYS A O 1
ATOM 608 N N . LYS A 1 75 ? 11.166 2.10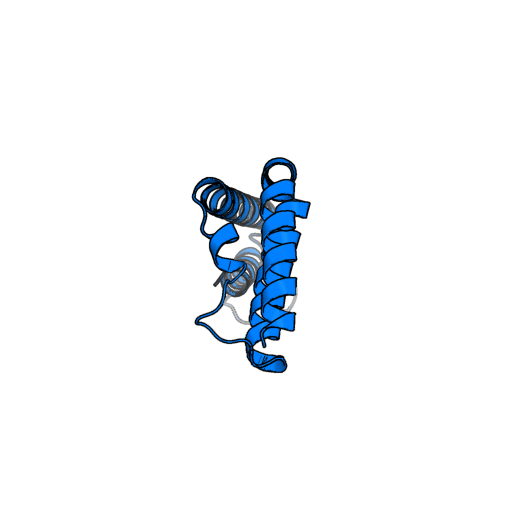0 -3.755 1.00 96.19 75 LYS A N 1
ATOM 609 C CA . LYS A 1 75 ? 12.252 1.119 -3.851 1.00 96.19 75 LYS A CA 1
ATOM 610 C C . LYS A 1 75 ? 11.871 -0.018 -4.799 1.00 96.19 75 LYS A C 1
ATOM 612 O O . LYS A 1 75 ? 12.654 -0.319 -5.697 1.00 96.19 75 LYS A O 1
ATOM 617 N N . PHE A 1 76 ? 10.697 -0.622 -4.635 1.00 93.94 76 PHE A N 1
ATOM 618 C CA . PHE A 1 76 ? 10.272 -1.744 -5.471 1.00 93.94 76 PHE A CA 1
ATOM 619 C C . PHE A 1 76 ? 9.979 -1.335 -6.912 1.00 93.94 76 PHE A C 1
ATOM 621 O O . PHE A 1 76 ? 10.401 -2.043 -7.828 1.00 93.94 76 PHE A O 1
ATOM 628 N N . ALA A 1 77 ? 9.362 -0.172 -7.131 1.00 92.75 77 ALA A N 1
ATOM 629 C CA . ALA A 1 77 ? 9.153 0.366 -8.472 1.00 92.75 77 ALA A CA 1
ATOM 630 C C . ALA A 1 77 ? 10.485 0.580 -9.213 1.00 92.75 77 ALA A C 1
ATOM 632 O O . ALA A 1 77 ? 10.637 0.138 -10.353 1.00 92.75 77 ALA A O 1
ATOM 633 N N . LEU A 1 78 ? 11.478 1.189 -8.552 1.00 94.50 78 LEU A N 1
ATOM 634 C CA . LEU A 1 78 ? 12.808 1.396 -9.133 1.00 94.50 78 LEU A CA 1
ATOM 635 C C . LEU A 1 78 ? 13.533 0.073 -9.394 1.00 94.50 78 LEU A C 1
ATOM 637 O O . LEU A 1 78 ? 14.052 -0.122 -10.485 1.00 94.50 78 LEU A O 1
ATOM 641 N N . GLN A 1 79 ? 13.514 -0.868 -8.447 1.00 94.88 79 GLN A N 1
ATOM 642 C CA . GLN A 1 79 ? 14.143 -2.182 -8.630 1.00 94.88 79 GLN A CA 1
ATOM 643 C C . GLN A 1 79 ? 13.527 -2.967 -9.796 1.00 94.88 79 GLN A C 1
ATOM 645 O O . GLN A 1 79 ? 14.250 -3.586 -10.577 1.00 94.88 79 GLN A O 1
ATOM 650 N N . LYS A 1 80 ? 12.196 -2.930 -9.940 1.00 92.38 80 LYS A N 1
ATOM 651 C CA . LYS A 1 80 ? 11.481 -3.534 -11.073 1.00 92.38 80 LYS A CA 1
ATOM 652 C C . LYS A 1 80 ? 11.874 -2.877 -12.393 1.00 92.38 80 LYS A C 1
ATOM 654 O O . LYS A 1 80 ? 12.160 -3.585 -13.356 1.00 92.38 80 LYS A O 1
ATOM 659 N N . MET A 1 81 ? 11.926 -1.547 -12.424 1.00 92.38 81 MET A N 1
ATOM 660 C CA . MET A 1 81 ? 12.342 -0.787 -13.600 1.00 92.38 81 MET A CA 1
ATOM 661 C C . MET A 1 81 ? 13.791 -1.107 -13.996 1.00 92.38 81 MET A C 1
ATOM 663 O O . MET A 1 81 ? 14.048 -1.415 -15.157 1.00 92.38 81 MET A O 1
ATOM 667 N N . ASP A 1 82 ? 14.724 -1.110 -13.043 1.00 93.56 82 ASP A N 1
ATOM 668 C CA . ASP A 1 82 ? 16.135 -1.427 -13.287 1.00 93.56 82 ASP A CA 1
ATOM 669 C C . ASP A 1 82 ? 16.300 -2.860 -13.807 1.00 93.56 82 ASP A C 1
ATOM 671 O O . ASP A 1 82 ? 17.009 -3.095 -14.788 1.00 93.56 82 ASP A O 1
ATOM 675 N N . SER A 1 83 ? 15.601 -3.826 -13.202 1.00 92.31 83 SER A N 1
ATOM 676 C CA . SER A 1 83 ? 15.604 -5.222 -13.653 1.00 92.31 83 SER A CA 1
ATOM 677 C C . SER A 1 83 ? 15.068 -5.374 -15.078 1.00 92.31 83 SER A C 1
ATOM 679 O O . SER A 1 83 ? 15.586 -6.182 -15.843 1.00 92.31 83 SER A O 1
ATOM 681 N N . MET A 1 84 ? 14.030 -4.621 -15.436 1.00 90.50 84 MET A N 1
ATOM 682 C CA . MET A 1 84 ? 13.437 -4.647 -16.771 1.00 90.50 84 MET A CA 1
ATOM 683 C C . MET A 1 84 ? 14.381 -4.041 -17.817 1.00 90.50 84 MET A C 1
ATOM 685 O O . MET A 1 84 ? 14.579 -4.629 -18.875 1.00 90.50 84 MET A O 1
ATOM 689 N N . LEU A 1 85 ? 14.990 -2.888 -17.527 1.00 89.81 85 LEU A N 1
ATOM 690 C CA . LEU A 1 85 ? 15.870 -2.179 -18.467 1.00 89.81 85 LEU A CA 1
ATOM 691 C C . LEU A 1 85 ? 17.233 -2.859 -18.661 1.00 89.81 85 LEU A C 1
ATOM 693 O O . LEU A 1 85 ? 17.878 -2.655 -19.691 1.00 89.81 85 LEU A O 1
ATOM 697 N N . SER A 1 86 ? 17.675 -3.645 -17.677 1.00 92.00 86 SER A N 1
ATOM 698 C CA . SER A 1 86 ? 18.943 -4.386 -17.715 1.00 92.00 86 SER A CA 1
ATOM 699 C C . SER A 1 86 ? 18.836 -5.789 -18.323 1.00 92.00 86 SER A C 1
ATOM 701 O O . SER A 1 86 ? 19.862 -6.442 -18.510 1.00 92.00 86 SER A O 1
ATOM 703 N N . SER A 1 87 ? 17.627 -6.250 -18.661 1.00 91.44 87 SER A N 1
ATOM 704 C CA . SER A 1 87 ? 17.419 -7.529 -19.348 1.00 91.44 87 SER A CA 1
ATOM 705 C C . SER A 1 87 ? 18.100 -7.538 -20.722 1.00 91.44 87 SER A C 1
ATOM 707 O O . SER A 1 87 ? 18.017 -6.568 -21.476 1.00 91.44 87 SER A O 1
ATOM 709 N N . GLU A 1 88 ? 18.725 -8.658 -21.096 1.00 88.44 88 GLU A N 1
ATOM 710 C CA . GLU A 1 88 ? 19.362 -8.827 -22.413 1.00 88.44 88 GLU A CA 1
ATOM 711 C C . GLU A 1 88 ? 18.372 -8.629 -23.575 1.00 88.44 88 GLU A C 1
ATOM 713 O O . GLU A 1 88 ? 18.752 -8.181 -24.658 1.00 88.44 88 GLU A O 1
ATOM 718 N N . ALA A 1 89 ? 17.091 -8.932 -23.345 1.00 86.12 89 ALA A N 1
ATOM 719 C CA . ALA A 1 89 ? 16.024 -8.779 -24.327 1.00 86.12 89 ALA A CA 1
ATOM 720 C C . ALA A 1 89 ? 15.363 -7.391 -24.310 1.00 86.12 89 ALA A C 1
ATOM 722 O O . ALA A 1 89 ? 14.611 -7.091 -25.232 1.00 86.12 89 ALA A O 1
ATOM 723 N N . ALA A 1 90 ? 15.663 -6.537 -23.321 1.00 87.06 90 ALA A N 1
ATOM 724 C CA . ALA A 1 90 ? 14.932 -5.296 -23.044 1.00 87.06 90 ALA A CA 1
ATOM 725 C C . ALA A 1 90 ? 14.734 -4.418 -24.286 1.00 87.06 90 ALA A C 1
ATOM 727 O O . ALA A 1 90 ? 13.657 -3.879 -24.516 1.00 87.06 90 ALA A O 1
ATOM 728 N N . TRP A 1 91 ? 15.779 -4.295 -25.101 1.00 87.75 91 TRP A N 1
ATOM 729 C CA . TRP A 1 91 ? 15.826 -3.404 -26.263 1.00 87.75 91 TRP A CA 1
ATOM 730 C C . TRP A 1 91 ? 15.523 -4.110 -27.585 1.00 87.75 91 TRP A C 1
ATOM 732 O O . TRP A 1 91 ? 15.637 -3.512 -28.655 1.00 87.75 91 TRP A O 1
ATOM 742 N N . VAL A 1 92 ? 15.162 -5.389 -27.525 1.00 85.19 92 VAL A N 1
ATOM 743 C CA . VAL A 1 92 ? 14.829 -6.205 -28.687 1.00 85.19 92 VAL A CA 1
ATOM 744 C C . VAL A 1 92 ? 13.313 -6.321 -28.782 1.00 85.19 92 VAL A C 1
ATOM 746 O O . VAL A 1 92 ? 12.609 -6.372 -27.778 1.00 85.19 92 VAL A O 1
ATOM 749 N N . SER A 1 93 ? 12.789 -6.364 -30.005 1.00 81.62 93 SER A N 1
ATOM 750 C CA . SER A 1 93 ? 11.372 -6.657 -30.197 1.00 81.62 93 SER A CA 1
ATOM 751 C C . SER A 1 93 ? 11.064 -8.095 -29.790 1.00 81.62 93 SER A C 1
ATOM 753 O O . SER A 1 93 ? 11.685 -9.034 -30.293 1.00 81.62 93 SER A O 1
ATOM 755 N N . GLN A 1 94 ? 10.053 -8.266 -28.945 1.00 71.44 94 GLN A N 1
ATOM 756 C CA . GLN A 1 94 ? 9.512 -9.574 -28.566 1.00 71.44 94 GLN A CA 1
ATOM 757 C C . GLN A 1 94 ? 9.018 -10.403 -29.769 1.00 71.44 94 GLN A C 1
ATOM 759 O O . GLN A 1 94 ? 9.013 -11.629 -29.716 1.00 71.44 94 GLN A O 1
ATOM 764 N N . TYR A 1 95 ? 8.671 -9.752 -30.887 1.00 75.62 95 TYR A N 1
ATOM 765 C CA . TYR A 1 95 ? 8.179 -10.397 -32.112 1.00 75.62 95 TYR A CA 1
ATOM 766 C C . TYR A 1 95 ? 9.228 -10.451 -33.227 1.00 75.62 95 TYR A C 1
ATOM 768 O O . TYR A 1 95 ? 8.886 -10.589 -34.400 1.00 75.62 95 TYR A O 1
ATOM 776 N N . LYS A 1 96 ? 10.521 -10.336 -32.890 1.00 68.44 96 LYS A N 1
ATOM 777 C CA . LYS A 1 96 ? 11.620 -10.290 -33.872 1.00 68.44 96 LYS A CA 1
ATOM 778 C C . LYS A 1 96 ? 11.616 -11.446 -34.886 1.00 68.44 96 LYS A C 1
ATOM 780 O O . LYS A 1 96 ? 12.067 -11.230 -36.008 1.00 68.44 96 LYS A O 1
ATOM 785 N N . ASP A 1 97 ? 11.096 -12.612 -34.496 1.00 71.31 97 ASP A N 1
ATOM 786 C CA . ASP A 1 97 ? 11.086 -13.851 -35.283 1.00 71.31 97 ASP A CA 1
ATOM 787 C C . ASP A 1 97 ? 9.754 -14.096 -36.028 1.00 71.31 97 ASP A C 1
ATOM 789 O O . ASP A 1 97 ? 9.584 -15.138 -36.660 1.00 71.31 97 ASP A O 1
ATOM 793 N N . ILE A 1 98 ? 8.802 -13.152 -35.979 1.00 71.19 98 ILE A N 1
ATOM 794 C CA . ILE A 1 98 ? 7.493 -13.270 -36.640 1.00 71.19 98 ILE A CA 1
ATOM 795 C C . ILE A 1 98 ? 7.467 -12.355 -37.870 1.00 71.19 98 ILE A C 1
ATOM 797 O O . ILE A 1 98 ? 7.488 -11.133 -37.749 1.00 71.19 98 ILE A O 1
ATOM 801 N N . SER A 1 99 ? 7.432 -12.949 -39.066 1.00 63.16 99 SER A N 1
ATOM 802 C CA . SER A 1 99 ? 7.539 -12.233 -40.349 1.00 63.16 99 SER A CA 1
ATOM 803 C C . SER A 1 99 ? 6.308 -11.402 -40.729 1.00 63.16 99 SER A C 1
ATOM 805 O O . SER A 1 99 ? 6.434 -10.511 -41.562 1.00 63.16 99 SER A O 1
ATOM 807 N N . ASP A 1 100 ? 5.152 -11.678 -40.117 1.00 67.44 100 ASP A N 1
ATOM 808 C CA . ASP A 1 100 ? 3.862 -11.028 -40.410 1.00 67.44 100 ASP A CA 1
ATOM 809 C C . ASP A 1 100 ? 3.490 -9.917 -39.405 1.00 67.44 100 ASP A C 1
ATOM 811 O O . ASP A 1 100 ? 2.367 -9.413 -39.427 1.00 67.44 100 ASP A O 1
ATOM 815 N N . VAL A 1 101 ? 4.402 -9.537 -38.500 1.00 60.84 101 VAL A N 1
ATOM 816 C CA . VAL A 1 101 ? 4.151 -8.495 -37.490 1.00 60.84 101 VAL A CA 1
ATOM 817 C C . VAL A 1 101 ? 4.737 -7.158 -37.951 1.00 60.84 101 VAL A C 1
ATOM 819 O O . VAL A 1 101 ? 5.899 -7.080 -38.344 1.00 60.84 101 VAL A O 1
ATOM 822 N N . ASP A 1 102 ? 3.875 -6.141 -37.899 1.00 59.16 102 ASP A N 1
ATOM 823 C CA . ASP A 1 102 ? 4.036 -4.730 -38.273 1.00 59.16 102 ASP A CA 1
ATOM 824 C C . ASP A 1 102 ? 5.439 -4.122 -38.025 1.00 59.16 102 ASP A C 1
ATOM 826 O O . ASP A 1 102 ? 6.134 -4.451 -37.060 1.00 59.16 102 ASP A O 1
ATOM 830 N N . GLU A 1 103 ? 5.843 -3.171 -38.876 1.00 54.62 103 GLU A N 1
ATOM 831 C CA . GLU A 1 103 ? 7.143 -2.474 -38.829 1.00 54.62 103 GLU A CA 1
ATOM 832 C C . GLU A 1 103 ? 7.348 -1.654 -37.539 1.00 54.62 103 GLU A C 1
ATOM 834 O O . GLU A 1 103 ? 8.479 -1.276 -37.215 1.00 54.62 103 GLU A O 1
ATOM 839 N N . MET A 1 104 ? 6.292 -1.421 -36.751 1.00 59.28 104 MET A N 1
ATOM 840 C CA . MET A 1 104 ? 6.382 -0.847 -35.405 1.00 59.28 104 MET A CA 1
ATOM 841 C C . MET A 1 104 ? 6.883 -1.877 -34.382 1.00 59.28 104 MET A C 1
ATOM 843 O O . MET A 1 104 ? 6.162 -2.342 -33.501 1.00 59.28 104 MET A O 1
ATOM 847 N N . LYS A 1 105 ? 8.170 -2.215 -34.472 1.00 67.19 105 LYS A N 1
ATOM 848 C CA . LYS A 1 105 ? 8.861 -3.078 -33.508 1.00 67.19 105 LYS A CA 1
ATOM 849 C C . LYS A 1 105 ? 9.065 -2.356 -32.172 1.00 67.19 105 LYS A C 1
ATOM 851 O O . LYS A 1 105 ? 10.111 -1.760 -31.930 1.00 67.19 105 LYS A O 1
ATOM 856 N N . VAL A 1 106 ? 8.062 -2.423 -31.298 1.00 77.38 106 VAL A N 1
ATOM 857 C CA . VAL A 1 106 ? 8.167 -1.972 -29.903 1.00 77.38 106 VAL A CA 1
ATOM 858 C C . VAL A 1 106 ? 9.150 -2.893 -29.152 1.00 77.38 106 VAL A C 1
ATOM 860 O O . VAL A 1 106 ? 9.065 -4.118 -29.308 1.00 77.38 106 VAL A O 1
ATOM 863 N N . PRO A 1 107 ? 10.113 -2.343 -28.388 1.00 83.75 107 PRO A N 1
ATOM 864 C CA . PRO A 1 107 ? 11.025 -3.140 -27.572 1.00 83.75 107 PRO A CA 1
ATOM 865 C C . PRO A 1 107 ? 10.296 -3.773 -26.379 1.00 83.75 107 PRO A C 1
ATOM 867 O O . PRO A 1 107 ? 9.379 -3.172 -25.821 1.00 83.75 107 PRO A O 1
ATOM 870 N N . ASP A 1 108 ? 10.732 -4.962 -25.964 1.00 83.62 108 ASP A N 1
ATOM 871 C CA . ASP A 1 108 ? 10.159 -5.742 -24.852 1.00 83.62 108 ASP A CA 1
ATOM 872 C C . ASP A 1 108 ? 10.015 -4.934 -23.544 1.00 83.62 108 ASP A C 1
ATOM 874 O O . ASP A 1 108 ? 9.013 -5.018 -22.825 1.00 83.62 108 ASP A O 1
ATOM 878 N N . CYS A 1 109 ? 10.983 -4.054 -23.265 1.00 86.94 109 CYS A N 1
ATOM 879 C CA . CYS A 1 109 ? 10.943 -3.209 -22.077 1.00 86.94 109 CYS A CA 1
ATOM 880 C C . CYS A 1 109 ? 9.783 -2.207 -22.081 1.00 86.94 109 CYS A C 1
ATOM 882 O O . CYS A 1 109 ? 9.295 -1.858 -21.011 1.00 86.94 109 CYS A O 1
ATOM 884 N N . ALA A 1 110 ? 9.312 -1.744 -23.242 1.00 87.56 110 ALA A N 1
ATOM 885 C CA . ALA A 1 110 ? 8.243 -0.752 -23.302 1.00 87.56 110 ALA A CA 1
ATOM 886 C C . ALA A 1 110 ? 6.893 -1.354 -22.886 1.00 87.56 110 ALA A C 1
ATOM 888 O O . ALA A 1 110 ? 6.142 -0.716 -22.152 1.00 87.56 110 ALA A O 1
ATOM 889 N N . GLU A 1 111 ? 6.602 -2.595 -23.280 1.00 83.75 111 GLU A N 1
ATOM 890 C CA . GLU A 1 111 ? 5.387 -3.291 -22.839 1.00 83.75 111 GLU A CA 1
ATOM 891 C C . GLU A 1 111 ? 5.441 -3.637 -21.350 1.00 83.75 111 GLU A C 1
ATOM 893 O O . GLU A 1 111 ? 4.488 -3.388 -20.602 1.00 83.75 111 GLU A O 1
ATOM 898 N N . THR A 1 112 ? 6.589 -4.140 -20.893 1.00 86.44 112 THR A N 1
ATOM 899 C CA . THR A 1 112 ? 6.799 -4.438 -19.474 1.00 86.44 112 THR A CA 1
ATOM 900 C C . THR A 1 112 ? 6.689 -3.169 -18.620 1.00 86.44 112 THR A C 1
ATOM 902 O O . THR A 1 112 ? 6.102 -3.202 -17.538 1.00 86.44 112 THR A O 1
ATOM 905 N N . PHE A 1 113 ? 7.165 -2.025 -19.121 1.00 88.00 113 PHE A N 1
ATOM 906 C CA . PHE A 1 113 ? 7.047 -0.735 -18.442 1.00 88.00 113 PHE A CA 1
ATOM 907 C C . PHE A 1 113 ? 5.596 -0.261 -18.357 1.00 88.00 113 PHE A C 1
ATOM 909 O O . PHE A 1 113 ? 5.162 0.186 -17.298 1.00 88.00 113 PHE A O 1
ATOM 916 N N . MET A 1 114 ? 4.822 -0.398 -19.438 1.00 90.38 114 MET A N 1
ATOM 917 C CA . MET A 1 114 ? 3.394 -0.069 -19.420 1.00 90.38 114 MET A CA 1
ATOM 918 C C . MET A 1 114 ? 2.627 -0.948 -18.431 1.00 90.38 114 MET A C 1
ATOM 920 O O . MET A 1 114 ? 1.791 -0.443 -17.686 1.00 90.38 114 MET A O 1
ATOM 924 N N . THR A 1 115 ? 2.954 -2.240 -18.369 1.00 87.69 115 THR A N 1
ATOM 925 C CA . THR A 1 115 ? 2.384 -3.161 -17.377 1.00 87.69 115 THR A CA 1
ATOM 926 C C . THR A 1 115 ? 2.750 -2.739 -15.956 1.00 87.69 115 THR A C 1
ATOM 928 O O . THR A 1 115 ? 1.887 -2.718 -15.085 1.00 87.69 115 THR A O 1
ATOM 931 N N . LEU A 1 116 ? 4.007 -2.352 -15.715 1.00 88.56 116 LEU A N 1
ATOM 932 C CA . LEU A 1 116 ? 4.446 -1.846 -14.414 1.00 88.56 116 LEU A CA 1
ATOM 933 C C . LEU A 1 116 ? 3.655 -0.599 -13.998 1.00 88.56 116 LEU A C 1
ATOM 935 O O . LEU A 1 116 ? 3.198 -0.534 -12.861 1.00 88.56 116 LEU A O 1
ATOM 939 N N . LEU A 1 117 ? 3.462 0.362 -14.908 1.00 89.25 117 LEU A N 1
ATOM 940 C CA . LEU A 1 117 ? 2.654 1.553 -14.636 1.00 89.25 117 LEU A CA 1
ATOM 941 C C . LEU A 1 117 ? 1.206 1.183 -14.305 1.00 89.25 117 LEU A C 1
ATOM 943 O O . LEU A 1 117 ? 0.706 1.633 -13.284 1.00 89.25 117 LEU A O 1
ATOM 947 N N . LEU A 1 118 ? 0.577 0.314 -15.100 1.00 89.75 118 LEU A N 1
ATOM 948 C CA . LEU A 1 118 ? -0.797 -0.151 -14.870 1.00 89.75 118 LEU A CA 1
ATOM 949 C C . LEU A 1 118 ? -0.986 -0.880 -13.536 1.00 89.75 118 LEU A C 1
ATOM 951 O O . LEU A 1 118 ? -2.078 -0.860 -12.984 1.00 89.75 118 LEU A O 1
ATOM 955 N N . VAL A 1 119 ? 0.042 -1.564 -13.036 1.00 86.19 119 VAL A N 1
ATOM 956 C CA . VAL A 1 119 ? -0.022 -2.250 -11.736 1.00 86.19 119 VAL A CA 1
ATOM 957 C C . VAL A 1 119 ? 0.107 -1.262 -10.571 1.00 86.19 119 VAL A C 1
ATOM 959 O O . VAL A 1 119 ? -0.403 -1.540 -9.490 1.00 86.19 119 VAL A O 1
ATOM 962 N N . ILE A 1 120 ? 0.783 -0.128 -10.774 1.00 82.69 120 ILE A N 1
ATOM 963 C CA . ILE A 1 120 ? 1.055 0.871 -9.727 1.00 82.69 120 ILE A CA 1
ATOM 964 C C . ILE A 1 120 ? -0.015 1.982 -9.681 1.00 82.69 120 ILE A C 1
ATOM 966 O O . ILE A 1 120 ? -0.205 2.585 -8.624 1.00 82.69 120 ILE A O 1
ATOM 970 N N . THR A 1 121 ? -0.694 2.282 -10.797 1.00 73.81 121 THR A N 1
ATOM 971 C CA . THR A 1 121 ? -1.703 3.360 -10.921 1.00 73.81 121 THR A CA 1
ATOM 972 C C . THR A 1 121 ? -3.131 2.846 -10.940 1.00 73.81 121 THR A C 1
ATOM 974 O O . THR A 1 121 ? -3.986 3.471 -10.275 1.00 73.81 121 THR A O 1
#

InterPro domains:
  IPR007528 RINT-1/Tip20 [PF04437] (2-121)
  IPR007528 RINT-1/Tip20 [PS51386] (1-121)
  IPR007528 RINT-1/Tip20 [PTHR13520] (2-121)

Secondary structure (DSSP, 8-state):
-HHHHHHHHHHHHHHHHHHHHHTT-HHHHHHHHHHHHHHHHHHHHTT---TTS--THHHHTSHHHHHHHHHHHHHHHHHHHHHHHTSTTTTSBTTTT-TTS-S---BHHHHHHHHHHHHH-

Radius of gyration: 20.94 Å; chains: 1; bounding box: 41×24×61 Å

Foldseek 3Di:
DVVVLVVVVVVLVVCVVCVVVQLVPLVSLVVVVVCLVVVQCCCCPVVVDDPPGDGPVVVCPDPSNVVSVVVSLVVVLVVQLVVLCPDPQQQFQPCNPPPPDDPPRDGPSVVSNVVSVVVSD

Organism: NCBI:txid91796

Sequence (121 aa):
LEFSRALVMLILEKLAADIPCLLYDDTLFCHLVDEVLLFERELYSVHGYLSSFPSCMHILSEESCFQRWLTVEKKFALQKMDSMLSSEAAWVSQYKDISDVDEMKVPDCAETFMTLLLVIT